Protein AF-A0A2E1CAR3-F1 (afdb_monomer)

Secondary structure (DSSP, 8-state):
-HHHHHHHHHHHHHHHHHHHHHHH-HHHHHHHHHHTT-SS-HHHHHHHHHHHHHHHSS-TT-TTPPPHHHHHHHHHHHHHTTSSSSPPPTTS--SHHHHHHHHHHHHTT---S-TT--PPP----GGG-

Structure (mmCIF, N/CA/C/O backbone):
data_AF-A0A2E1CAR3-F1
#
_entry.id   AF-A0A2E1CAR3-F1
#
loop_
_atom_site.group_PDB
_atom_site.id
_atom_site.type_symbol
_atom_site.label_atom_id
_atom_site.label_alt_id
_atom_site.label_comp_id
_atom_site.label_asym_id
_atom_site.label_entity_id
_atom_site.label_seq_id
_atom_site.pdbx_PDB_ins_code
_atom_site.Cartn_x
_atom_site.Cartn_y
_atom_site.Cartn_z
_atom_site.occupancy
_atom_site.B_iso_or_equiv
_atom_site.auth_seq_id
_atom_site.auth_comp_id
_atom_site.auth_asym_id
_atom_site.auth_atom_id
_atom_site.pdbx_PDB_model_num
ATOM 1 N N . ASP A 1 1 ? 7.217 -17.228 -17.372 1.00 89.00 1 ASP A N 1
ATOM 2 C CA . ASP A 1 1 ? 6.392 -18.440 -17.228 1.00 89.00 1 ASP A CA 1
ATOM 3 C C . ASP A 1 1 ? 4.938 -18.025 -16.993 1.00 89.00 1 ASP A C 1
ATOM 5 O O . ASP A 1 1 ? 4.714 -17.202 -16.109 1.00 89.00 1 ASP A O 1
ATOM 9 N N . PRO A 1 2 ? 3.972 -18.500 -17.797 1.00 90.25 2 PRO A N 1
ATOM 10 C CA . PRO A 1 2 ? 2.569 -18.097 -17.678 1.00 90.25 2 PRO A CA 1
ATOM 11 C C . PRO A 1 2 ? 1.901 -18.444 -16.337 1.00 90.25 2 PRO A C 1
ATOM 13 O O . PRO A 1 2 ? 1.086 -17.661 -15.859 1.00 90.25 2 PRO A O 1
ATOM 16 N N . ALA A 1 3 ? 2.253 -19.569 -15.709 1.00 91.69 3 ALA A N 1
ATOM 17 C CA . ALA A 1 3 ? 1.664 -19.986 -14.438 1.00 91.69 3 ALA A CA 1
ATOM 18 C C . ALA A 1 3 ? 2.129 -19.089 -13.282 1.00 91.69 3 ALA A C 1
ATOM 20 O O . ALA A 1 3 ? 1.319 -18.685 -12.451 1.00 91.69 3 ALA A O 1
ATOM 21 N N . TYR A 1 4 ? 3.409 -18.701 -13.259 1.00 94.12 4 TYR A N 1
ATOM 22 C CA . TYR A 1 4 ? 3.894 -17.736 -12.266 1.00 94.12 4 TYR A CA 1
ATOM 23 C C . TYR A 1 4 ? 3.255 -16.354 -12.444 1.00 94.12 4 TYR A C 1
ATOM 25 O O . TYR A 1 4 ? 2.894 -15.732 -11.452 1.00 94.12 4 TYR A O 1
ATOM 33 N N . ARG A 1 5 ? 3.036 -15.898 -13.688 1.00 95.75 5 ARG A N 1
ATOM 34 C CA . ARG A 1 5 ? 2.338 -14.626 -13.964 1.00 95.75 5 ARG A CA 1
ATOM 35 C C . ARG A 1 5 ? 0.904 -14.622 -13.422 1.00 95.75 5 ARG A C 1
ATOM 37 O O . ARG A 1 5 ? 0.484 -13.630 -12.828 1.00 95.75 5 ARG A O 1
ATOM 44 N N . ASP A 1 6 ? 0.173 -15.722 -13.602 1.00 97.00 6 ASP A N 1
ATOM 45 C CA . ASP A 1 6 ? -1.178 -15.890 -13.048 1.00 97.00 6 ASP A CA 1
ATOM 46 C C . ASP A 1 6 ? -1.171 -15.853 -11.513 1.00 97.00 6 ASP A C 1
ATOM 48 O O . ASP A 1 6 ? -1.929 -15.096 -10.904 1.00 97.00 6 ASP A O 1
ATOM 52 N N . ILE A 1 7 ? -0.274 -16.618 -10.879 1.00 98.25 7 ILE A N 1
ATOM 53 C CA . ILE A 1 7 ? -0.153 -16.648 -9.416 1.00 98.25 7 ILE A CA 1
ATOM 54 C C . ILE A 1 7 ? 0.193 -15.258 -8.872 1.00 98.25 7 ILE A C 1
ATOM 56 O O . ILE A 1 7 ? -0.441 -14.819 -7.916 1.00 98.25 7 ILE A O 1
ATOM 60 N N . THR A 1 8 ? 1.141 -14.543 -9.488 1.00 98.12 8 THR A N 1
ATOM 61 C CA . THR A 1 8 ? 1.499 -13.172 -9.095 1.00 98.12 8 THR A CA 1
ATOM 62 C C . THR A 1 8 ? 0.305 -12.229 -9.215 1.00 98.12 8 THR A C 1
ATOM 64 O O . THR A 1 8 ? 0.027 -11.489 -8.277 1.00 98.12 8 THR A O 1
ATOM 67 N N . THR A 1 9 ? -0.449 -12.296 -10.315 1.00 98.50 9 THR A N 1
ATOM 68 C CA . THR A 1 9 ? -1.652 -11.467 -10.506 1.00 98.50 9 THR A CA 1
ATOM 69 C C . THR A 1 9 ? -2.687 -11.734 -9.411 1.00 98.50 9 THR A C 1
ATOM 71 O O . THR A 1 9 ? -3.195 -10.802 -8.791 1.00 98.50 9 THR A O 1
ATOM 74 N N . ARG A 1 10 ? -2.971 -13.009 -9.111 1.00 98.38 10 ARG A N 1
ATOM 75 C CA . ARG A 1 10 ? -3.923 -13.385 -8.054 1.00 98.38 10 ARG A CA 1
ATOM 76 C C . ARG A 1 10 ? -3.435 -13.013 -6.658 1.00 98.38 10 ARG A C 1
ATOM 78 O O . ARG A 1 10 ? -4.256 -12.657 -5.818 1.00 98.38 10 ARG A O 1
ATOM 85 N N . PHE A 1 11 ? -2.130 -13.081 -6.414 1.00 98.62 11 PHE A N 1
ATOM 86 C CA . PHE A 1 11 ? -1.531 -12.633 -5.161 1.00 98.62 11 PHE A CA 1
ATOM 87 C C . PHE A 1 11 ? -1.723 -11.125 -4.970 1.00 98.62 11 PHE A C 1
ATOM 89 O O . PHE A 1 11 ? -2.279 -10.718 -3.955 1.00 98.62 11 PHE A O 1
ATOM 96 N N . VAL A 1 12 ? -1.362 -10.314 -5.972 1.00 98.56 12 VAL A N 1
ATOM 97 C CA . VAL A 1 12 ? -1.553 -8.854 -5.934 1.00 98.56 12 VAL A CA 1
ATOM 98 C C . VAL A 1 12 ? -3.034 -8.507 -5.760 1.00 98.56 12 VAL A C 1
ATOM 100 O O . VAL A 1 12 ? -3.373 -7.698 -4.900 1.00 98.56 12 VAL A O 1
ATOM 103 N N . ALA A 1 13 ? -3.932 -9.176 -6.491 1.00 98.69 13 ALA A N 1
ATOM 104 C CA . ALA A 1 13 ? -5.372 -8.985 -6.332 1.00 98.69 13 ALA A CA 1
ATOM 105 C C . ALA A 1 13 ? -5.852 -9.309 -4.910 1.00 98.69 13 ALA A C 1
ATOM 107 O O . ALA A 1 13 ? -6.591 -8.522 -4.331 1.00 98.69 13 ALA A O 1
ATOM 108 N N . GLY A 1 14 ? -5.410 -10.427 -4.326 1.00 98.62 14 GLY A N 1
ATOM 109 C CA . GLY A 1 14 ? -5.761 -10.801 -2.954 1.00 98.62 14 GLY A CA 1
ATOM 110 C C . GLY A 1 14 ? -5.249 -9.803 -1.912 1.00 98.62 14 GLY A C 1
ATOM 111 O O . GLY A 1 14 ? -5.971 -9.465 -0.977 1.00 98.62 14 GLY A O 1
ATOM 112 N N . SER A 1 15 ? -4.035 -9.273 -2.091 1.00 98.38 15 SER A N 1
ATOM 113 C CA . SER A 1 15 ? -3.496 -8.223 -1.219 1.00 98.38 15 SER A CA 1
ATOM 114 C C . SER A 1 15 ? -4.318 -6.933 -1.297 1.00 98.38 15 SER A C 1
ATOM 116 O O . SER A 1 15 ? -4.646 -6.352 -0.265 1.00 98.38 15 SER A O 1
ATOM 118 N N . LEU A 1 16 ? -4.687 -6.495 -2.504 1.00 98.56 16 LEU A N 1
ATOM 119 C CA . LEU A 1 16 ? -5.491 -5.286 -2.712 1.00 98.56 16 LEU A CA 1
ATOM 120 C C . LEU A 1 16 ? -6.943 -5.455 -2.243 1.00 98.56 16 LEU A C 1
ATOM 122 O O . LEU A 1 16 ? -7.522 -4.516 -1.701 1.00 98.56 16 LEU A O 1
ATOM 126 N N . GLU A 1 17 ? -7.515 -6.650 -2.396 1.00 98.38 17 GLU A N 1
ATOM 127 C CA . GLU A 1 17 ? -8.814 -7.028 -1.826 1.00 98.38 17 GLU A CA 1
ATOM 128 C C . GLU A 1 17 ? -8.797 -6.910 -0.296 1.00 98.38 17 GLU A C 1
ATOM 130 O O . GLU A 1 17 ? -9.707 -6.314 0.279 1.00 98.38 17 GLU A O 1
ATOM 135 N N . GLY A 1 18 ? -7.725 -7.375 0.357 1.00 97.94 18 GLY A N 1
ATOM 136 C CA . GLY A 1 18 ? -7.516 -7.193 1.795 1.00 97.94 18 GLY A CA 1
ATOM 137 C C . GLY A 1 18 ? -7.441 -5.721 2.211 1.00 97.94 18 GLY A C 1
ATOM 138 O O . GLY A 1 18 ? -8.113 -5.316 3.156 1.00 97.94 18 GLY A O 1
ATOM 139 N N . TRP A 1 19 ? -6.700 -4.886 1.476 1.00 98.00 19 TRP A N 1
ATOM 140 C CA . TRP A 1 19 ? -6.635 -3.445 1.760 1.00 98.00 19 TRP A CA 1
ATOM 141 C C . TRP A 1 19 ? -7.973 -2.734 1.559 1.00 98.00 19 TRP A C 1
ATOM 143 O O . TRP A 1 19 ? -8.347 -1.896 2.379 1.00 98.00 19 TRP A O 1
ATOM 153 N N . ALA A 1 20 ? -8.722 -3.077 0.509 1.00 97.88 20 ALA A N 1
ATOM 154 C CA . ALA A 1 20 ? -10.074 -2.561 0.315 1.00 97.88 20 ALA A CA 1
ATOM 155 C C . ALA A 1 20 ? -11.005 -2.993 1.461 1.00 97.88 20 ALA A C 1
ATOM 157 O O . ALA A 1 20 ? -11.792 -2.184 1.947 1.00 97.88 20 ALA A O 1
ATOM 158 N N 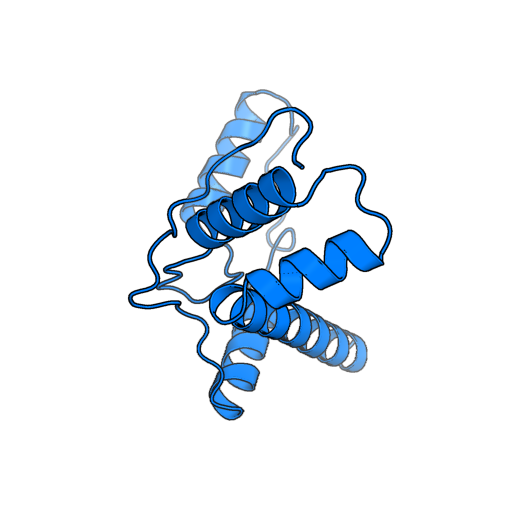. HIS A 1 21 ? -10.875 -4.230 1.952 1.00 97.50 21 HIS A N 1
ATOM 159 C CA . HIS A 1 21 ? -11.614 -4.687 3.125 1.00 97.50 21 HIS A CA 1
ATOM 160 C C . HIS A 1 21 ? -11.243 -3.893 4.385 1.00 97.50 21 HIS A C 1
ATOM 162 O O . HIS A 1 21 ? -12.146 -3.421 5.069 1.0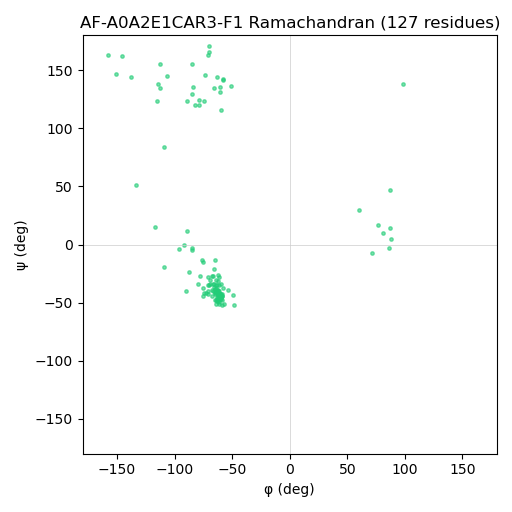0 97.50 21 HIS A O 1
ATOM 168 N N . CYS A 1 22 ? -9.953 -3.675 4.664 1.00 97.56 22 CYS A N 1
ATOM 169 C CA . CYS A 1 22 ? -9.504 -2.897 5.826 1.00 97.56 22 CYS A CA 1
ATOM 170 C C . CYS A 1 22 ? -9.863 -1.410 5.750 1.00 97.56 22 CYS A C 1
ATOM 172 O O . CYS A 1 22 ? -10.046 -0.775 6.785 1.00 97.56 22 CYS A O 1
ATOM 174 N N . ARG A 1 23 ? -10.001 -0.846 4.546 1.00 97.38 23 ARG A N 1
ATOM 175 C CA . ARG A 1 23 ? -10.550 0.503 4.356 1.00 97.38 23 ARG A CA 1
ATOM 176 C C . ARG A 1 23 ? -11.962 0.610 4.921 1.00 97.38 23 ARG A C 1
ATOM 178 O O . ARG A 1 23 ? -12.274 1.560 5.638 1.00 97.38 23 ARG A O 1
ATOM 185 N N . ASP A 1 24 ? -12.797 -0.364 4.573 1.00 96.31 24 ASP A N 1
ATOM 186 C CA . ASP A 1 24 ? -14.229 -0.351 4.869 1.00 96.31 24 ASP A CA 1
ATOM 187 C C . ASP A 1 24 ? -14.534 -0.953 6.258 1.00 96.31 24 ASP A C 1
ATOM 189 O O . ASP A 1 24 ? -15.528 -0.591 6.883 1.00 96.31 24 ASP A O 1
ATOM 193 N N . ASN A 1 25 ? -13.643 -1.809 6.775 1.00 96.75 25 ASN A N 1
ATOM 194 C CA . ASN A 1 25 ? -13.783 -2.578 8.019 1.00 96.75 25 ASN A CA 1
ATOM 195 C C . ASN A 1 25 ? -12.503 -2.481 8.876 1.00 96.75 25 ASN A C 1
ATOM 197 O O . ASN A 1 25 ? -11.918 -3.484 9.277 1.00 96.75 25 ASN A O 1
ATOM 201 N N . ALA A 1 26 ? -12.028 -1.258 9.129 1.00 96.50 26 ALA A N 1
ATOM 202 C CA . ALA A 1 26 ? -10.755 -1.022 9.823 1.00 96.50 26 ALA A CA 1
ATOM 203 C C . ALA A 1 26 ? -10.644 -1.739 11.181 1.00 96.50 26 ALA A C 1
ATOM 205 O O . ALA A 1 26 ? -9.587 -2.284 11.491 1.00 96.50 26 ALA A O 1
ATOM 206 N N . ASP A 1 27 ? -11.731 -1.781 11.955 1.00 96.31 27 ASP A N 1
ATOM 207 C CA . ASP A 1 27 ? -11.748 -2.394 13.288 1.00 96.31 27 ASP A CA 1
ATOM 208 C C . ASP A 1 27 ? -11.530 -3.917 13.207 1.00 96.31 27 ASP A C 1
ATOM 210 O O . ASP A 1 27 ? -10.799 -4.475 14.024 1.00 96.31 27 ASP A O 1
ATOM 214 N N . ASP A 1 28 ? -12.069 -4.582 12.177 1.00 97.75 28 ASP A N 1
ATOM 215 C CA . ASP A 1 28 ? -11.847 -6.015 11.936 1.00 97.75 28 ASP A CA 1
ATOM 216 C C . ASP A 1 28 ? -10.369 -6.297 11.646 1.00 97.75 28 ASP A C 1
ATOM 218 O O . ASP A 1 28 ? -9.792 -7.247 12.178 1.00 97.75 28 ASP A O 1
ATOM 222 N N . CYS A 1 29 ? -9.720 -5.438 10.855 1.00 97.56 29 CYS A N 1
ATOM 223 C CA . CYS A 1 29 ? -8.296 -5.578 10.561 1.00 97.56 29 CYS A CA 1
ATOM 224 C C . CYS A 1 29 ? -7.402 -5.261 11.766 1.00 97.56 29 CYS A C 1
ATOM 226 O O . CYS A 1 29 ? -6.379 -5.919 11.950 1.00 97.56 29 CYS A O 1
ATOM 228 N N . VAL A 1 30 ? -7.784 -4.298 12.610 1.00 97.62 30 VAL A N 1
ATOM 229 C CA . VAL A 1 30 ? -7.102 -4.029 13.887 1.00 97.62 30 VAL A CA 1
ATOM 230 C C . VAL A 1 30 ? -7.185 -5.253 14.796 1.00 97.62 30 VAL A C 1
ATOM 232 O O . VAL A 1 30 ? -6.155 -5.726 15.276 1.00 97.62 30 VAL A O 1
ATOM 235 N N . ASN A 1 31 ? -8.382 -5.816 14.971 1.00 97.69 31 ASN A N 1
ATOM 236 C CA . ASN A 1 31 ? -8.589 -7.013 15.784 1.00 97.69 31 ASN A CA 1
ATOM 237 C C . ASN A 1 31 ? -7.794 -8.206 15.246 1.00 97.69 31 ASN A C 1
ATOM 239 O O . ASN A 1 31 ? -7.113 -8.876 16.015 1.00 97.69 31 ASN A O 1
ATOM 243 N N . ALA A 1 32 ? -7.777 -8.415 13.927 1.00 97.44 32 ALA A N 1
ATOM 244 C CA . ALA A 1 32 ? -6.986 -9.479 13.316 1.00 97.44 32 ALA A CA 1
ATOM 245 C C . ALA A 1 32 ? -5.484 -9.366 13.647 1.00 97.44 32 ALA A C 1
ATOM 247 O O . ALA A 1 32 ? -4.823 -10.382 13.861 1.00 97.44 32 ALA A O 1
ATOM 248 N N . VAL A 1 33 ? -4.927 -8.152 13.710 1.00 96.19 33 VAL A N 1
ATOM 249 C CA . VAL A 1 33 ? -3.521 -7.934 14.094 1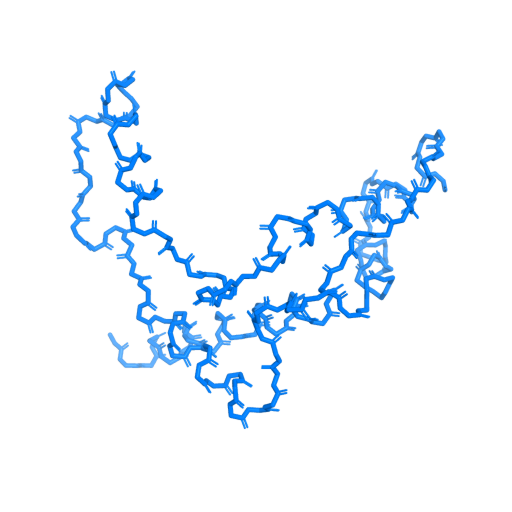.00 96.19 33 VAL A CA 1
ATOM 250 C C . VAL A 1 33 ? -3.307 -8.174 15.591 1.00 96.19 33 VAL A C 1
ATOM 252 O O . VAL A 1 33 ? -2.323 -8.810 15.973 1.00 96.19 33 VAL A O 1
ATOM 255 N N . LEU A 1 34 ? -4.225 -7.707 16.440 1.00 96.50 34 LEU A N 1
ATOM 256 C CA . LEU A 1 34 ? -4.175 -7.931 17.889 1.00 96.50 34 LEU A CA 1
ATOM 257 C C . LEU A 1 34 ? -4.227 -9.429 18.228 1.00 96.50 34 LEU A C 1
ATOM 259 O O . LEU A 1 34 ? -3.369 -9.913 18.968 1.00 96.50 34 LEU A O 1
ATOM 263 N N . ASP A 1 35 ? -5.148 -10.173 17.611 1.00 97.38 35 ASP A N 1
ATOM 264 C CA . ASP A 1 35 ? -5.339 -11.616 17.811 1.00 97.38 35 ASP A CA 1
ATOM 265 C C . ASP A 1 35 ? -4.114 -12.446 17.392 1.00 97.38 35 ASP A C 1
ATOM 267 O O . ASP A 1 35 ? -3.869 -13.525 17.933 1.00 97.38 35 ASP A O 1
ATOM 271 N N . ASN A 1 36 ? -3.306 -11.931 16.459 1.00 96.56 36 ASN A N 1
ATOM 272 C CA . ASN A 1 36 ? -2.054 -12.555 16.023 1.00 96.56 36 ASN A CA 1
ATOM 273 C C . ASN A 1 36 ? -0.826 -12.123 16.849 1.00 96.56 36 ASN A C 1
ATOM 275 O O . ASN A 1 36 ? 0.306 -12.437 16.476 1.00 96.56 36 ASN A O 1
ATOM 279 N N . GLY A 1 37 ? -1.025 -11.447 17.985 1.00 93.50 37 GLY A N 1
ATOM 280 C CA . GLY A 1 37 ? 0.047 -11.122 18.928 1.00 93.50 37 GLY A CA 1
ATOM 281 C C . GLY A 1 37 ? 0.773 -9.818 18.607 1.00 93.50 37 GLY A C 1
ATOM 282 O O . GLY A 1 37 ? 2.003 -9.768 18.611 1.00 93.50 37 GLY A O 1
ATOM 283 N N . SER A 1 38 ? 0.013 -8.758 18.330 1.00 93.31 38 SER A N 1
ATOM 284 C CA . SER A 1 38 ? 0.546 -7.404 18.164 1.00 93.31 38 SER A CA 1
ATOM 285 C C . SER A 1 38 ? 1.452 -6.978 19.327 1.00 93.31 38 SER A C 1
ATOM 287 O O . SER A 1 38 ? 1.097 -7.118 20.495 1.00 93.31 38 SER A O 1
ATOM 289 N N . ALA A 1 39 ? 2.591 -6.358 19.004 1.00 92.69 39 ALA A N 1
ATOM 290 C CA . ALA A 1 39 ? 3.439 -5.684 19.991 1.00 92.69 39 ALA A CA 1
ATOM 291 C C . ALA A 1 39 ? 2.865 -4.331 20.465 1.00 92.69 39 ALA A C 1
ATOM 293 O O . ALA A 1 39 ? 3.340 -3.770 21.449 1.00 92.69 39 ALA A O 1
ATOM 294 N N . LEU A 1 40 ? 1.876 -3.791 19.746 1.00 93.94 40 LEU A N 1
ATOM 295 C CA . LEU A 1 40 ? 1.199 -2.530 20.047 1.00 93.94 40 LEU A CA 1
ATOM 296 C C . LEU A 1 40 ? -0.211 -2.793 20.583 1.00 93.94 40 LEU A C 1
ATOM 298 O O . LEU A 1 40 ? -0.889 -3.706 20.107 1.00 93.94 40 LEU A O 1
ATOM 302 N N . GLY A 1 41 ? -0.666 -1.963 21.521 1.00 95.19 41 GLY A N 1
ATOM 303 C CA . GLY A 1 41 ? -2.045 -1.999 22.001 1.00 95.19 41 GLY A CA 1
ATOM 304 C C . GLY A 1 41 ? -3.071 -1.509 20.968 1.00 95.19 41 GLY A C 1
ATOM 305 O O . GLY A 1 41 ? -2.726 -0.965 19.912 1.00 95.19 41 GLY A O 1
ATOM 306 N N . THR A 1 42 ? -4.347 -1.705 21.296 1.00 96.81 42 THR A N 1
ATOM 307 C CA . THR A 1 42 ? -5.524 -1.379 20.482 1.00 96.81 42 THR A CA 1
ATOM 308 C C . THR A 1 42 ? -5.503 0.033 19.907 1.00 96.81 42 THR A C 1
ATOM 310 O O . THR A 1 42 ? -5.649 0.193 18.694 1.00 96.81 42 THR A O 1
ATOM 313 N N . SER A 1 43 ? -5.300 1.069 20.727 1.00 97.44 43 SER A N 1
ATOM 314 C CA . SER A 1 43 ? -5.392 2.455 20.253 1.00 97.44 43 SER A CA 1
ATOM 315 C C . SER A 1 43 ? -4.284 2.788 19.245 1.00 97.44 43 SER A C 1
ATOM 317 O O . SER A 1 43 ? -4.501 3.546 18.300 1.00 97.44 43 SER A O 1
ATOM 319 N N . HIS A 1 44 ? -3.092 2.206 19.423 1.00 97.75 44 HIS A N 1
ATOM 320 C CA . HIS A 1 44 ? -1.965 2.367 18.506 1.00 97.75 44 HIS A CA 1
ATOM 321 C C . HIS A 1 44 ? -2.208 1.637 17.183 1.00 97.75 44 HIS A C 1
ATOM 323 O O . HI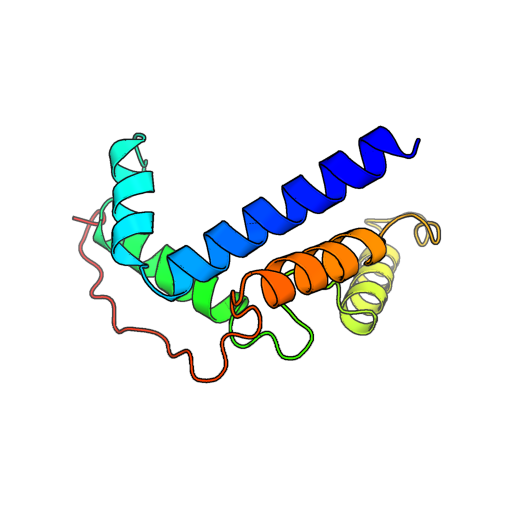S A 1 44 ? -1.944 2.208 16.127 1.00 97.75 44 HIS A O 1
ATOM 329 N N . GLN A 1 45 ? -2.749 0.415 17.225 1.00 97.69 45 GLN A N 1
ATOM 330 C CA . GLN A 1 45 ? -3.112 -0.326 16.014 1.00 97.69 45 GLN A CA 1
ATOM 331 C C . GLN A 1 45 ? -4.233 0.372 15.235 1.00 97.69 45 GLN A C 1
ATOM 333 O O . GLN A 1 45 ? -4.142 0.515 14.017 1.00 97.69 45 GLN A O 1
ATOM 338 N N . ALA A 1 46 ? -5.251 0.886 15.930 1.00 97.69 46 ALA A N 1
ATOM 339 C CA . ALA A 1 46 ? -6.321 1.668 15.316 1.00 97.69 46 ALA A CA 1
ATOM 340 C C . ALA A 1 46 ? -5.790 2.939 14.644 1.00 97.69 46 ALA A C 1
ATOM 342 O O . ALA A 1 46 ? -6.178 3.259 13.518 1.00 97.69 46 ALA A O 1
ATOM 343 N N . TRP A 1 47 ? -4.859 3.636 15.299 1.00 97.75 47 TRP A N 1
ATOM 344 C CA . TRP A 1 47 ? -4.208 4.803 14.716 1.00 97.75 47 TRP A CA 1
ATOM 345 C C . TRP A 1 47 ? -3.380 4.426 13.485 1.00 97.75 47 TRP A C 1
ATOM 347 O O . TRP A 1 47 ? -3.566 5.026 12.431 1.00 97.75 47 TRP A O 1
ATOM 357 N N . GLN A 1 48 ? -2.544 3.384 13.561 1.00 97.12 48 GLN A N 1
ATOM 358 C CA . GLN A 1 48 ? -1.761 2.921 12.411 1.00 97.12 48 GLN A CA 1
ATOM 359 C C . GLN A 1 48 ? -2.648 2.518 11.230 1.00 97.12 48 GLN A C 1
ATOM 361 O O . GLN A 1 48 ? -2.364 2.907 10.101 1.00 97.12 48 GLN A O 1
ATOM 366 N N . MET A 1 49 ? -3.737 1.785 11.473 1.00 97.75 49 MET A N 1
ATOM 367 C CA . MET A 1 49 ? -4.681 1.405 10.423 1.00 97.75 49 MET A CA 1
ATOM 368 C C . MET A 1 49 ? -5.321 2.636 9.768 1.00 97.75 49 MET A C 1
ATOM 370 O O . MET A 1 49 ? -5.475 2.675 8.546 1.00 97.75 49 MET A O 1
ATOM 374 N N . ASN A 1 50 ? -5.662 3.661 10.553 1.00 97.75 50 ASN A N 1
ATOM 375 C CA . ASN A 1 50 ? -6.193 4.918 10.031 1.00 97.75 50 ASN A CA 1
ATOM 376 C C . ASN A 1 50 ? -5.164 5.668 9.169 1.00 97.75 50 ASN A C 1
ATOM 378 O O . ASN A 1 50 ? -5.481 6.067 8.049 1.00 97.75 50 ASN A O 1
ATOM 382 N N . GLU A 1 51 ? -3.929 5.813 9.653 1.00 97.38 51 GLU A N 1
ATOM 383 C CA . GLU A 1 51 ? -2.874 6.532 8.931 1.00 97.38 51 GLU A CA 1
ATOM 384 C C . GLU A 1 51 ? -2.433 5.800 7.663 1.00 97.38 51 GLU A C 1
ATOM 386 O O . GLU A 1 51 ? -2.233 6.431 6.628 1.00 97.38 51 GLU A O 1
ATOM 391 N N . ILE A 1 52 ? -2.340 4.468 7.691 1.00 96.88 52 ILE A N 1
ATOM 392 C CA . ILE A 1 52 ? -2.016 3.688 6.491 1.00 96.88 52 ILE A CA 1
ATOM 393 C C . ILE A 1 52 ? -3.128 3.823 5.450 1.00 96.88 52 ILE A C 1
ATOM 395 O O . ILE A 1 52 ? -2.836 4.042 4.275 1.00 96.88 52 ILE A O 1
ATOM 399 N N . ASN A 1 53 ? -4.400 3.762 5.856 1.00 97.50 53 ASN A N 1
ATOM 400 C CA . ASN A 1 53 ? -5.499 4.013 4.926 1.00 97.50 53 ASN A CA 1
ATOM 401 C C . ASN A 1 53 ? -5.431 5.426 4.321 1.00 97.50 53 ASN A C 1
ATOM 403 O O . ASN A 1 53 ? -5.742 5.575 3.146 1.00 97.50 53 ASN A O 1
ATOM 407 N N . ASN A 1 54 ? -4.957 6.433 5.059 1.00 96.38 54 ASN A N 1
ATOM 408 C CA . ASN A 1 54 ? -4.762 7.789 4.535 1.00 96.38 54 ASN A CA 1
ATOM 409 C C . ASN A 1 54 ? -3.643 7.884 3.482 1.00 96.38 54 ASN A C 1
ATOM 411 O O . ASN A 1 54 ? -3.683 8.749 2.614 1.00 96.38 54 ASN A O 1
ATOM 415 N N . LEU A 1 55 ? -2.648 6.993 3.538 1.00 95.50 55 LEU A N 1
ATOM 416 C CA . LEU A 1 55 ? -1.597 6.906 2.518 1.00 95.50 55 LEU A CA 1
ATOM 417 C C . LEU A 1 55 ? -2.068 6.184 1.250 1.00 95.50 55 LEU A C 1
ATOM 419 O O . LEU A 1 55 ? -1.532 6.434 0.173 1.00 95.50 55 LEU A O 1
ATOM 423 N N . ILE A 1 56 ? -3.041 5.278 1.374 1.00 96.69 56 ILE A N 1
ATOM 424 C CA . ILE A 1 56 ? -3.572 4.504 0.246 1.00 96.69 56 ILE A CA 1
ATOM 425 C C . ILE A 1 56 ? -4.752 5.236 -0.410 1.00 96.69 56 ILE A C 1
ATOM 427 O O . ILE A 1 56 ? -4.875 5.222 -1.632 1.00 96.69 56 ILE A O 1
ATOM 431 N N . TRP A 1 57 ? -5.645 5.863 0.358 1.00 97.25 57 TRP A N 1
ATOM 432 C CA . TRP A 1 57 ? -6.927 6.361 -0.144 1.00 97.25 57 TRP A CA 1
ATOM 433 C C . TRP A 1 57 ? -7.045 7.891 -0.091 1.00 97.25 57 TRP A C 1
ATOM 435 O O . TRP A 1 57 ? -6.738 8.490 0.937 1.00 97.25 57 TRP A O 1
ATOM 445 N N . PRO A 1 58 ? -7.603 8.531 -1.139 1.00 96.81 58 PRO A N 1
ATOM 446 C CA . PRO A 1 58 ? -8.018 7.935 -2.409 1.00 96.81 58 PRO A CA 1
ATOM 447 C C . PRO A 1 58 ? -6.820 7.567 -3.304 1.00 96.81 58 PRO A C 1
ATOM 449 O O . PRO A 1 58 ? -5.830 8.285 -3.365 1.00 96.81 58 PRO A O 1
ATOM 452 N N . SER A 1 59 ? -6.968 6.480 -4.061 1.00 96.25 59 SER A N 1
ATOM 453 C CA . SER A 1 59 ? -6.032 6.026 -5.098 1.00 96.25 59 SER A CA 1
ATOM 454 C C . SER A 1 59 ? -6.668 6.244 -6.478 1.00 96.25 59 SER A C 1
ATOM 456 O O . SER A 1 59 ? -7.292 5.319 -6.997 1.00 96.25 59 SER A O 1
ATOM 458 N N . PRO A 1 60 ? -6.593 7.446 -7.081 1.00 93.75 60 PRO A N 1
ATOM 459 C CA . PRO A 1 60 ? -7.281 7.749 -8.344 1.00 93.75 60 PRO A CA 1
ATOM 460 C C . PRO A 1 60 ? -6.809 6.887 -9.523 1.00 93.75 60 PRO A C 1
ATOM 462 O O . PRO A 1 60 ? -7.624 6.540 -10.374 1.00 93.75 60 PRO A O 1
ATOM 465 N N . ASP A 1 61 ? -5.540 6.480 -9.526 1.00 92.62 61 ASP A N 1
ATOM 466 C CA . ASP A 1 61 ? -4.970 5.596 -10.550 1.00 92.62 61 ASP A CA 1
ATOM 467 C C . ASP A 1 61 ? -5.205 4.102 -10.242 1.00 92.62 61 ASP A C 1
ATOM 469 O O . ASP A 1 61 ? -4.882 3.239 -11.052 1.00 92.62 61 ASP A O 1
ATOM 473 N N . GLY A 1 62 ? -5.814 3.790 -9.091 1.00 95.19 62 GLY A N 1
ATOM 474 C CA . GLY A 1 62 ? -6.003 2.438 -8.567 1.00 95.19 62 GLY A CA 1
ATOM 475 C C . GLY A 1 62 ? -4.953 2.059 -7.519 1.00 95.19 62 GLY A C 1
ATOM 476 O O . GLY A 1 62 ? -3.767 2.364 -7.648 1.00 95.19 62 GLY A O 1
ATOM 477 N N . ALA A 1 63 ? -5.394 1.403 -6.444 1.00 96.69 63 ALA A N 1
ATOM 478 C CA . ALA A 1 63 ? -4.509 1.015 -5.348 1.00 96.69 63 ALA A CA 1
ATOM 479 C C . ALA A 1 63 ? -3.391 0.064 -5.807 1.00 96.69 63 ALA A C 1
ATOM 481 O O . ALA A 1 63 ? -3.638 -0.909 -6.519 1.00 96.69 63 ALA A O 1
ATOM 482 N N . GLY A 1 64 ? -2.166 0.330 -5.347 1.00 95.94 64 GLY A N 1
ATOM 483 C CA . GLY A 1 64 ? -0.980 -0.484 -5.633 1.00 95.94 64 GLY A CA 1
ATOM 484 C C . GLY A 1 64 ? -0.246 -0.142 -6.932 1.00 95.94 64 GLY A C 1
ATOM 485 O O . GLY A 1 64 ? 0.795 -0.742 -7.192 1.00 95.94 64 GLY A O 1
ATOM 486 N N . MET A 1 65 ? -0.749 0.801 -7.734 1.00 97.50 65 MET A N 1
ATOM 487 C CA . MET A 1 65 ? -0.043 1.287 -8.921 1.00 97.50 65 MET A CA 1
ATOM 488 C C . MET A 1 65 ? 1.242 2.018 -8.532 1.00 97.50 65 MET A C 1
ATOM 490 O O . MET A 1 65 ? 1.240 2.882 -7.654 1.00 97.50 65 MET A O 1
ATOM 494 N N . ILE A 1 66 ? 2.338 1.724 -9.231 1.00 96.94 66 ILE A N 1
ATOM 495 C CA . ILE A 1 66 ? 3.548 2.540 -9.146 1.00 96.94 66 ILE A CA 1
ATOM 496 C C . ILE A 1 66 ? 3.347 3.779 -10.019 1.00 96.94 66 ILE A C 1
ATOM 498 O O . ILE A 1 66 ? 3.145 3.667 -11.231 1.00 96.94 66 ILE A O 1
ATOM 502 N N . ASN A 1 67 ? 3.426 4.959 -9.402 1.00 96.00 67 ASN A N 1
ATOM 503 C CA . ASN A 1 67 ? 3.419 6.235 -10.109 1.00 96.00 67 ASN A CA 1
ATOM 504 C C . ASN A 1 67 ? 4.778 6.460 -10.799 1.00 96.00 67 ASN A C 1
ATOM 506 O O . ASN A 1 67 ? 5.824 6.451 -10.146 1.00 96.00 67 ASN A O 1
ATOM 510 N N . SER A 1 68 ? 4.763 6.667 -12.118 1.00 94.81 68 SER A N 1
ATOM 511 C CA . SER A 1 68 ? 5.982 6.772 -12.931 1.00 94.81 68 SER A CA 1
ATOM 512 C C . S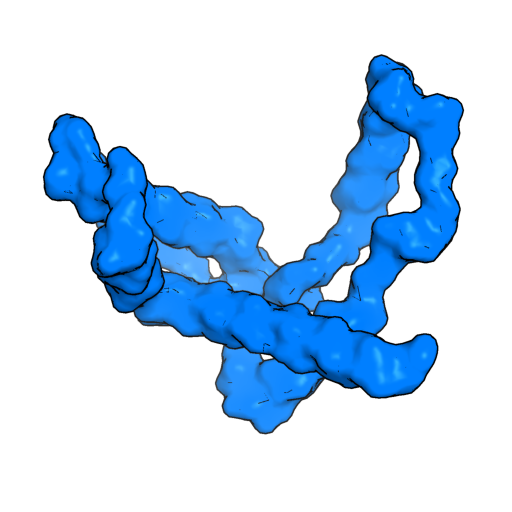ER A 1 68 ? 6.857 7.969 -12.565 1.00 94.81 68 SER A C 1
ATOM 514 O O . SER A 1 68 ? 8.082 7.861 -12.608 1.00 94.81 68 SER A O 1
ATOM 516 N N . ASP A 1 69 ? 6.247 9.090 -12.178 1.00 96.50 69 ASP A N 1
ATOM 517 C CA . ASP A 1 69 ? 6.971 10.316 -11.839 1.00 96.50 69 ASP A CA 1
ATOM 518 C C . ASP A 1 69 ? 7.653 10.174 -10.473 1.00 96.50 69 ASP A C 1
ATOM 520 O O . ASP A 1 69 ? 8.829 10.505 -10.326 1.00 96.50 69 ASP A O 1
ATOM 524 N N . ALA A 1 70 ? 6.959 9.586 -9.493 1.00 96.69 70 ALA A N 1
ATOM 525 C CA . ALA A 1 70 ? 7.526 9.260 -8.185 1.00 96.69 70 ALA A CA 1
ATOM 526 C C . ALA A 1 70 ? 8.649 8.213 -8.286 1.00 96.69 70 ALA A C 1
ATOM 528 O O . ALA A 1 70 ? 9.662 8.314 -7.589 1.00 96.69 70 ALA A O 1
ATOM 529 N N . TRP A 1 71 ? 8.509 7.226 -9.178 1.00 97.44 71 TRP A N 1
ATOM 530 C CA . TRP A 1 71 ? 9.583 6.281 -9.482 1.00 97.44 71 TRP A CA 1
ATOM 531 C C . TRP A 1 71 ? 10.799 6.989 -10.088 1.00 97.44 71 TRP A C 1
ATOM 533 O O . TRP A 1 71 ? 11.918 6.803 -9.613 1.00 97.44 71 TRP A O 1
ATOM 543 N N . ALA A 1 72 ? 10.590 7.838 -11.099 1.00 97.00 72 ALA A N 1
ATOM 544 C CA . ALA A 1 72 ? 11.667 8.594 -11.735 1.00 97.00 72 ALA A CA 1
ATOM 545 C C . ALA A 1 72 ? 12.398 9.496 -10.730 1.00 97.00 72 ALA A C 1
ATOM 547 O O . ALA A 1 72 ? 13.628 9.495 -10.687 1.00 97.00 72 ALA A O 1
ATOM 548 N N . GLN A 1 73 ? 11.652 10.193 -9.868 1.00 98.31 73 GLN A N 1
ATOM 549 C CA . GLN A 1 73 ? 12.214 10.985 -8.776 1.00 98.31 73 GLN A CA 1
ATOM 550 C C . GLN A 1 73 ? 13.030 10.116 -7.808 1.00 98.31 73 GLN A C 1
ATOM 552 O O . GLN A 1 73 ? 14.112 10.515 -7.389 1.00 98.31 73 GLN A O 1
ATOM 557 N N . THR A 1 74 ? 12.534 8.927 -7.460 1.00 97.75 74 THR A N 1
ATOM 558 C CA . THR A 1 74 ? 13.230 7.995 -6.560 1.00 97.75 74 THR A CA 1
ATOM 559 C C . THR A 1 74 ? 14.564 7.544 -7.152 1.00 97.75 74 THR A C 1
ATOM 561 O O . THR A 1 74 ? 15.578 7.559 -6.456 1.00 97.75 74 THR A O 1
ATOM 564 N N . VAL A 1 75 ? 14.586 7.184 -8.439 1.00 97.75 75 VAL A N 1
ATOM 565 C CA . VAL A 1 75 ? 15.814 6.802 -9.152 1.00 97.75 75 VAL A CA 1
ATOM 566 C C . VAL A 1 75 ? 16.810 7.960 -9.200 1.00 97.75 75 VAL A C 1
ATOM 568 O O . VAL A 1 75 ? 17.997 7.743 -8.952 1.00 97.75 75 VAL A O 1
ATOM 571 N N . ASP A 1 76 ? 16.344 9.176 -9.489 1.00 97.88 76 ASP A N 1
ATOM 572 C CA . ASP A 1 76 ? 17.190 10.372 -9.527 1.00 97.88 76 ASP A CA 1
ATOM 573 C C . ASP A 1 76 ? 17.821 10.657 -8.158 1.00 97.88 76 ASP A C 1
ATOM 575 O O . ASP A 1 76 ? 19.046 10.732 -8.037 1.00 97.88 76 ASP A O 1
ATOM 579 N N . VAL A 1 77 ? 17.004 10.697 -7.100 1.00 98.38 77 VAL A N 1
ATOM 580 C CA . VAL A 1 77 ? 17.478 10.926 -5.729 1.00 98.38 77 VAL A CA 1
ATOM 581 C C . VAL A 1 77 ? 18.483 9.853 -5.321 1.00 98.38 77 VAL A C 1
ATOM 583 O O . VAL A 1 77 ? 19.594 10.211 -4.943 1.00 98.38 77 VAL A O 1
ATOM 586 N N . ALA A 1 78 ? 18.142 8.568 -5.465 1.00 98.12 78 ALA A N 1
ATOM 587 C CA . ALA A 1 78 ? 19.002 7.459 -5.047 1.00 98.12 78 ALA A CA 1
ATOM 588 C C . ALA A 1 78 ? 20.320 7.390 -5.838 1.00 98.12 78 ALA A C 1
ATOM 590 O O . ALA A 1 78 ? 21.346 6.961 -5.313 1.00 98.12 78 ALA A O 1
ATOM 591 N N . THR A 1 79 ? 20.322 7.829 -7.099 1.00 97.69 79 THR A N 1
ATOM 592 C CA . THR A 1 79 ? 21.558 7.925 -7.889 1.00 97.69 79 THR A CA 1
ATOM 593 C C . THR A 1 79 ? 22.392 9.129 -7.448 1.00 97.69 79 THR A C 1
ATOM 595 O O . THR A 1 79 ? 23.602 9.017 -7.265 1.00 97.69 79 THR A O 1
ATOM 598 N N . SER A 1 80 ? 21.759 10.286 -7.234 1.00 97.69 80 SER A N 1
ATOM 599 C CA . SER A 1 80 ? 22.453 11.522 -6.846 1.00 97.69 80 SER A CA 1
ATOM 600 C C . SER A 1 80 ? 23.036 11.479 -5.426 1.00 97.69 80 SER A C 1
ATOM 602 O O . SER A 1 80 ? 24.081 12.082 -5.178 1.00 97.69 80 SER A O 1
ATOM 604 N N . SER A 1 81 ? 22.402 10.743 -4.506 1.00 97.88 81 SER A N 1
ATOM 605 C CA . SER A 1 81 ? 22.890 10.502 -3.142 1.00 97.88 81 SER A CA 1
ATOM 606 C C . SER A 1 81 ? 24.019 9.471 -3.079 1.00 97.88 81 SER A C 1
ATOM 608 O O . SER A 1 81 ? 24.697 9.373 -2.056 1.00 97.88 81 SER A O 1
ATOM 610 N N . GLY A 1 82 ? 24.243 8.718 -4.161 1.00 97.12 82 GLY A N 1
ATOM 611 C CA . GLY A 1 82 ? 25.218 7.632 -4.218 1.00 97.12 82 GLY A CA 1
ATOM 612 C C . GLY A 1 82 ? 24.731 6.304 -3.626 1.00 97.12 82 GLY A C 1
ATOM 613 O O . GLY A 1 82 ? 25.545 5.392 -3.484 1.00 97.12 82 GLY A O 1
ATOM 614 N N . ASP A 1 83 ? 23.437 6.169 -3.309 1.00 97.69 83 ASP A N 1
ATOM 615 C CA . ASP A 1 83 ? 22.837 4.895 -2.878 1.00 97.69 83 ASP A CA 1
ATOM 616 C C . ASP A 1 83 ? 22.785 3.879 -4.035 1.00 97.69 83 ASP A C 1
ATOM 618 O O . ASP A 1 83 ? 22.967 2.676 -3.837 1.00 97.69 83 ASP A O 1
ATOM 622 N N . LEU A 1 84 ? 22.589 4.369 -5.265 1.00 97.38 84 LEU A N 1
ATOM 623 C CA . LEU A 1 84 ? 22.699 3.609 -6.506 1.00 97.38 84 LEU A CA 1
ATOM 624 C C . LEU A 1 84 ? 23.892 4.091 -7.334 1.00 97.38 84 LEU A C 1
ATOM 626 O O . LEU A 1 84 ? 24.074 5.281 -7.569 1.00 97.38 84 LEU A O 1
ATOM 630 N N . GLN A 1 85 ? 24.679 3.142 -7.850 1.00 96.75 85 GLN A N 1
ATOM 631 C CA . GLN A 1 85 ? 25.795 3.452 -8.755 1.00 96.75 85 GLN A CA 1
ATOM 632 C C . GLN A 1 85 ? 25.321 3.920 -10.140 1.00 96.75 85 GLN A C 1
ATOM 634 O O . GLN A 1 85 ? 26.041 4.637 -10.831 1.00 96.75 85 GLN A O 1
ATOM 639 N N . ALA A 1 86 ? 24.135 3.478 -10.561 1.00 96.62 86 ALA A N 1
ATOM 640 C CA . ALA A 1 86 ? 23.492 3.843 -11.815 1.00 96.62 86 ALA A CA 1
ATOM 641 C C . ALA A 1 86 ? 21.980 3.598 -11.715 1.00 96.62 86 ALA A C 1
ATOM 643 O O . ALA A 1 86 ? 21.523 2.843 -10.852 1.00 96.62 86 ALA A O 1
ATOM 644 N N . ALA A 1 87 ? 21.220 4.191 -12.638 1.00 95.88 87 ALA A N 1
ATOM 645 C CA . ALA A 1 87 ? 19.794 3.923 -12.769 1.00 95.88 87 ALA A CA 1
ATOM 646 C C . ALA A 1 87 ? 19.528 2.420 -13.013 1.00 95.88 87 ALA A C 1
ATOM 648 O O . ALA A 1 87 ? 20.299 1.771 -13.731 1.00 95.88 87 ALA A O 1
ATOM 649 N N . PRO A 1 88 ? 18.446 1.863 -12.441 1.00 96.19 88 PRO A N 1
ATOM 650 C CA . PRO A 1 88 ? 18.090 0.468 -12.645 1.00 96.19 88 PRO A CA 1
ATOM 651 C C . PRO A 1 88 ? 17.583 0.225 -14.075 1.00 96.19 88 PRO A C 1
ATOM 653 O O . PRO A 1 88 ? 17.214 1.157 -14.794 1.00 96.19 88 PRO A O 1
ATOM 656 N N . ASP A 1 89 ? 17.553 -1.040 -14.496 1.00 96.19 89 ASP A N 1
ATOM 657 C CA . ASP A 1 89 ? 17.003 -1.400 -15.802 1.00 96.19 89 ASP A CA 1
ATOM 658 C C . ASP A 1 89 ? 15.470 -1.243 -15.864 1.00 96.19 89 ASP A C 1
ATOM 660 O O . ASP A 1 89 ? 14.779 -1.104 -14.853 1.00 96.19 89 ASP A O 1
ATOM 664 N N . SER A 1 90 ? 14.928 -1.264 -17.085 1.00 92.31 90 SER A N 1
ATOM 665 C CA . SER A 1 90 ? 13.486 -1.082 -17.329 1.00 92.31 90 SER A CA 1
ATOM 666 C C . SER A 1 90 ? 12.593 -2.191 -16.757 1.00 92.31 90 SER A C 1
ATOM 668 O O . SER A 1 90 ? 11.383 -2.005 -16.693 1.00 92.31 90 SER A O 1
ATOM 670 N N . GLY A 1 91 ? 13.162 -3.324 -16.339 1.00 94.19 91 GLY A N 1
ATOM 671 C CA . GLY A 1 91 ? 12.460 -4.418 -15.672 1.00 94.19 91 GLY A CA 1
ATOM 672 C C . GLY A 1 91 ? 12.452 -4.313 -14.145 1.00 94.19 91 GLY A C 1
ATOM 673 O O . GLY A 1 91 ? 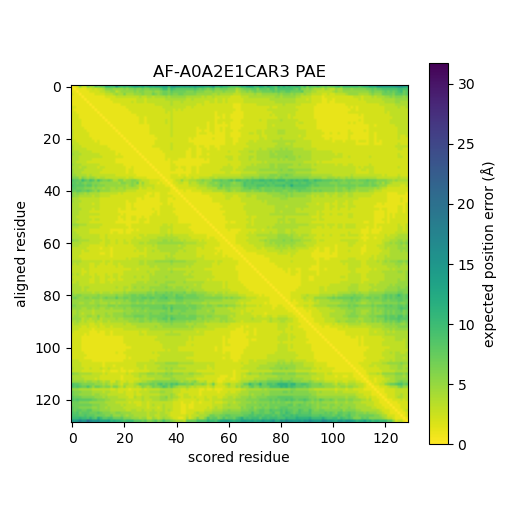11.876 -5.184 -13.493 1.00 94.19 91 GLY A O 1
ATOM 674 N N . ALA A 1 92 ? 13.062 -3.275 -13.561 1.00 96.12 92 ALA A N 1
ATOM 675 C CA . ALA A 1 92 ? 13.132 -3.095 -12.110 1.00 96.12 92 ALA A CA 1
ATOM 676 C C . ALA A 1 92 ? 11.771 -2.836 -11.446 1.00 96.12 92 ALA A C 1
ATOM 678 O O . ALA A 1 92 ? 11.616 -3.091 -10.252 1.00 96.12 92 ALA A O 1
ATOM 679 N N . TYR A 1 93 ? 10.778 -2.383 -12.214 1.00 96.06 93 TYR A N 1
ATOM 680 C CA . TYR A 1 93 ? 9.375 -2.423 -11.818 1.00 96.06 93 TYR A CA 1
ATOM 681 C C . TYR A 1 93 ? 8.471 -2.673 -13.030 1.00 96.06 93 TYR A C 1
ATOM 683 O O . TYR A 1 93 ? 8.868 -2.493 -14.179 1.00 96.06 93 TYR A O 1
ATOM 691 N N . THR A 1 94 ? 7.236 -3.088 -12.768 1.00 97.31 94 THR A N 1
ATOM 692 C CA . THR A 1 94 ? 6.174 -3.202 -13.772 1.00 97.31 94 THR A CA 1
ATOM 693 C C . THR A 1 94 ? 4.825 -2.980 -13.099 1.00 97.31 94 THR A C 1
ATOM 695 O O . THR A 1 94 ? 4.644 -3.371 -11.945 1.00 97.31 94 THR A O 1
ATOM 698 N N . ASN A 1 95 ? 3.882 -2.388 -13.832 1.00 98.06 95 ASN A N 1
ATOM 699 C CA . ASN A 1 95 ? 2.485 -2.302 -13.414 1.00 98.06 95 ASN A CA 1
ATOM 700 C C . ASN A 1 95 ? 1.605 -3.413 -14.022 1.00 98.06 95 ASN A C 1
ATOM 702 O O . ASN A 1 95 ? 0.456 -3.545 -13.613 1.00 98.06 95 ASN A O 1
ATOM 706 N N . ASP A 1 96 ? 2.134 -4.280 -14.900 1.00 97.75 96 ASP A N 1
ATOM 707 C CA . ASP A 1 96 ? 1.364 -5.312 -15.620 1.00 97.75 96 ASP A CA 1
ATOM 708 C C . ASP A 1 96 ? 0.470 -6.154 -14.688 1.00 97.75 96 ASP A C 1
ATOM 710 O O . ASP A 1 96 ? -0.676 -6.474 -15.005 1.00 97.75 96 ASP A O 1
ATOM 714 N N . TYR A 1 97 ? 1.006 -6.554 -13.529 1.00 98.25 97 TYR A N 1
ATOM 715 C CA . TYR A 1 97 ? 0.297 -7.436 -12.598 1.00 98.25 97 TYR A CA 1
ATOM 716 C C . TYR A 1 97 ? -0.737 -6.703 -11.751 1.00 98.25 97 TYR A C 1
ATOM 718 O O . TYR A 1 97 ? -1.764 -7.295 -11.422 1.00 98.25 97 TYR A O 1
ATOM 726 N N . VAL A 1 98 ? -0.477 -5.445 -11.383 1.00 98.44 98 VAL A N 1
ATOM 727 C CA . VAL A 1 98 ? -1.450 -4.649 -10.629 1.00 98.44 98 VAL A CA 1
ATOM 728 C C . VAL A 1 98 ? -2.581 -4.186 -11.539 1.00 98.44 98 VAL A C 1
ATOM 730 O O . VAL A 1 98 ? -3.730 -4.294 -11.136 1.00 98.44 98 VAL A O 1
ATOM 733 N N . GLU A 1 99 ? -2.307 -3.824 -12.792 1.00 98.38 99 GLU A N 1
ATOM 734 C CA . GLU A 1 99 ? -3.345 -3.538 -13.790 1.00 98.38 99 GLU A CA 1
ATOM 735 C C . GLU A 1 99 ? -4.290 -4.739 -13.963 1.00 98.38 99 GLU A C 1
ATOM 737 O O . GLU A 1 99 ? -5.503 -4.618 -13.775 1.00 98.38 99 GLU A O 1
ATOM 742 N N . ALA A 1 100 ? -3.736 -5.934 -14.197 1.00 98.31 100 ALA A N 1
ATOM 743 C CA . ALA A 1 100 ? -4.530 -7.158 -14.316 1.00 98.31 100 ALA A CA 1
ATOM 744 C C . ALA A 1 100 ? -5.279 -7.521 -13.016 1.00 98.31 100 ALA A C 1
ATOM 746 O O . ALA A 1 100 ? -6.400 -8.036 -13.056 1.00 98.31 100 ALA A O 1
ATOM 747 N N . ALA A 1 101 ? -4.683 -7.251 -11.851 1.00 98.62 101 ALA A N 1
ATOM 748 C CA . ALA A 1 101 ? -5.326 -7.457 -10.558 1.00 98.62 101 ALA A CA 1
ATOM 749 C C . ALA A 1 101 ? -6.509 -6.501 -10.341 1.00 98.62 101 ALA A C 1
ATOM 751 O O . ALA A 1 101 ? -7.573 -6.938 -9.900 1.00 98.62 101 ALA A O 1
ATOM 752 N N . LEU A 1 102 ? -6.351 -5.218 -10.675 1.00 98.31 102 LEU A N 1
ATOM 753 C CA . LEU A 1 102 ? -7.406 -4.209 -10.579 1.00 98.31 102 LEU A CA 1
ATOM 754 C C . LEU A 1 102 ? -8.588 -4.555 -11.493 1.00 98.31 102 LEU A C 1
ATOM 756 O O . LEU A 1 102 ? -9.738 -4.451 -11.060 1.00 98.31 102 LEU A O 1
ATOM 760 N N . ASP A 1 103 ? -8.329 -5.052 -12.705 1.00 98.25 103 ASP A N 1
ATOM 761 C CA . ASP A 1 103 ? -9.373 -5.543 -13.611 1.00 98.25 103 ASP A CA 1
ATOM 762 C C . ASP A 1 103 ? -10.138 -6.742 -13.030 1.00 98.25 103 ASP A C 1
ATOM 764 O O . ASP A 1 103 ? -11.373 -6.786 -13.078 1.00 98.25 103 ASP A O 1
ATOM 768 N N . LEU A 1 104 ? -9.429 -7.697 -12.418 1.00 98.25 104 LEU A N 1
ATOM 769 C CA . LEU A 1 104 ? -10.045 -8.842 -11.743 1.00 98.25 104 LEU A CA 1
ATOM 770 C C . LEU A 1 104 ? -10.940 -8.393 -10.578 1.00 98.25 104 LEU A C 1
ATOM 772 O O . LEU A 1 104 ? -12.069 -8.872 -10.447 1.00 98.25 104 LEU A O 1
ATOM 776 N N . LEU A 1 105 ? -10.466 -7.462 -9.746 1.00 98.38 105 LEU A N 1
ATOM 777 C CA . LEU A 1 105 ? -11.223 -6.929 -8.607 1.00 98.38 105 LEU A CA 1
ATOM 778 C C . LEU A 1 105 ? -12.446 -6.127 -9.052 1.00 98.38 105 LEU A C 1
ATOM 780 O O . LEU A 1 105 ? -13.532 -6.304 -8.496 1.00 98.38 105 LEU A O 1
ATOM 784 N N . LYS A 1 106 ? -12.312 -5.330 -10.115 1.00 97.50 106 LYS A N 1
ATOM 785 C CA . LYS A 1 106 ? -13.437 -4.645 -10.754 1.00 97.50 106 LYS A CA 1
ATOM 786 C C . LYS A 1 106 ? -14.493 -5.639 -11.239 1.00 97.50 106 LYS A C 1
ATOM 788 O O . LYS A 1 106 ? -15.679 -5.417 -11.010 1.00 97.50 106 LYS A O 1
ATOM 793 N N . GLY A 1 107 ? -14.081 -6.756 -11.846 1.00 97.69 107 GLY A N 1
ATOM 794 C CA . GLY A 1 107 ? -14.982 -7.841 -12.252 1.00 97.69 107 GLY A CA 1
ATOM 795 C C . GLY A 1 107 ? -15.737 -8.496 -11.087 1.00 97.69 107 GLY A C 1
ATOM 796 O O . GLY A 1 107 ? -16.858 -8.965 -11.272 1.00 97.69 107 GLY A O 1
ATOM 797 N N . LYS A 1 108 ? -15.162 -8.476 -9.878 1.00 97.44 108 LYS A N 1
ATOM 798 C CA . LYS A 1 108 ? -15.812 -8.915 -8.630 1.00 97.44 108 LYS A CA 1
ATOM 799 C C . LYS A 1 108 ? -16.672 -7.831 -7.960 1.00 97.44 108 LYS A C 1
ATOM 801 O O . LYS A 1 108 ? -17.310 -8.112 -6.951 1.00 97.44 108 LYS A O 1
ATOM 806 N N . GLY A 1 109 ? -16.685 -6.603 -8.481 1.00 96.75 109 GLY A N 1
ATOM 807 C CA . GLY A 1 109 ? -17.381 -5.468 -7.867 1.00 96.75 109 GLY A CA 1
ATOM 808 C C . GLY A 1 109 ? -16.658 -4.855 -6.661 1.00 96.75 109 GLY A C 1
ATOM 809 O O . GLY A 1 109 ? -17.277 -4.117 -5.898 1.00 96.75 109 GLY A O 1
ATOM 810 N N . ILE A 1 110 ? -15.366 -5.140 -6.477 1.00 97.19 110 ILE A N 1
ATOM 811 C CA . ILE A 1 110 ? -14.554 -4.575 -5.393 1.00 97.19 110 ILE A CA 1
ATOM 812 C C . ILE A 1 110 ? -14.012 -3.212 -5.829 1.00 97.19 110 ILE A C 1
ATOM 814 O O . ILE A 1 110 ? -13.433 -3.070 -6.906 1.00 97.19 110 ILE A O 1
ATOM 818 N N . GLN A 1 111 ? -14.198 -2.196 -4.984 1.00 94.75 111 GLN A N 1
ATOM 819 C CA . GLN A 1 111 ? -13.794 -0.821 -5.269 1.00 94.75 111 GLN A CA 1
ATOM 820 C C . GLN A 1 111 ? -12.348 -0.572 -4.809 1.00 94.75 111 GLN A C 1
ATOM 822 O O . GLN A 1 111 ? -12.039 -0.703 -3.622 1.00 94.75 111 GLN A O 1
ATOM 827 N N . THR A 1 112 ? -11.485 -0.141 -5.734 1.00 96.12 112 THR A N 1
ATOM 828 C CA . THR A 1 112 ? -10.030 0.020 -5.535 1.00 96.12 112 THR A CA 1
ATOM 829 C C . THR A 1 112 ? -9.519 1.460 -5.677 1.00 96.12 112 THR A C 1
ATOM 831 O O . THR A 1 112 ? -8.312 1.665 -5.780 1.00 96.12 112 THR A O 1
ATOM 834 N N . PHE A 1 113 ? -10.404 2.463 -5.655 1.00 95.38 113 PHE A N 1
ATOM 835 C CA . PHE A 1 113 ? -10.029 3.887 -5.707 1.00 95.38 113 PHE A CA 1
ATOM 836 C C . PHE A 1 113 ? -10.249 4.630 -4.378 1.00 95.38 113 PHE A C 1
ATOM 838 O O . PHE A 1 113 ? -9.693 5.703 -4.177 1.00 95.38 113 PHE A O 1
ATOM 845 N N . GLY A 1 114 ? -11.074 4.103 -3.466 1.00 93.44 114 GLY A N 1
ATOM 846 C CA . GLY A 1 114 ? -11.378 4.712 -2.166 1.00 93.44 114 GLY A CA 1
ATOM 847 C C . GLY A 1 114 ? -12.018 6.100 -2.254 1.00 93.44 114 GLY A C 1
ATOM 848 O O . GLY A 1 114 ? -11.785 6.937 -1.385 1.00 93.44 114 GLY A O 1
ATOM 849 N N . SER A 1 115 ? -12.782 6.387 -3.315 1.00 89.94 115 SER A N 1
ATOM 850 C CA . SER A 1 115 ? -13.373 7.710 -3.537 1.00 89.94 115 SER A CA 1
ATOM 851 C C . SER A 1 115 ? -14.298 8.087 -2.378 1.00 89.94 115 SER A C 1
ATOM 853 O O . SER A 1 115 ? -15.317 7.437 -2.160 1.00 89.94 115 SER A O 1
ATOM 855 N N . GLY A 1 116 ? -13.944 9.144 -1.647 1.00 89.88 116 GLY A N 1
ATOM 856 C CA . GLY A 1 116 ? -14.713 9.615 -0.493 1.00 89.88 116 GLY A CA 1
ATOM 857 C C . GLY A 1 116 ? -14.345 8.960 0.839 1.00 89.88 116 GLY A C 1
ATOM 858 O O . GLY A 1 116 ? -14.986 9.273 1.840 1.00 89.88 116 GLY A O 1
ATOM 859 N N . TRP A 1 117 ? -13.316 8.106 0.887 1.00 96.00 117 TRP A N 1
ATOM 860 C CA . TRP A 1 117 ? -12.729 7.702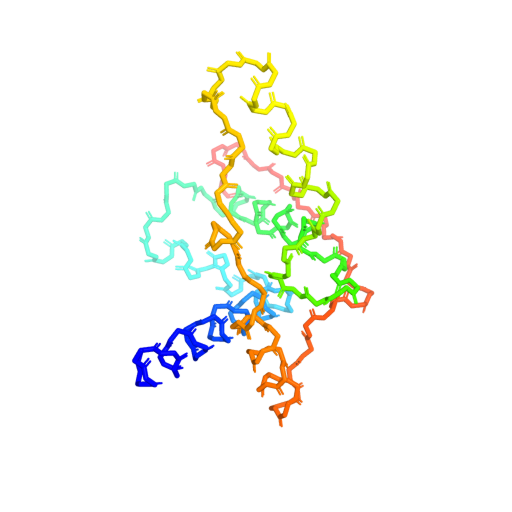 2.163 1.00 96.00 117 TRP A CA 1
ATOM 861 C C . TRP A 1 117 ? -12.239 8.938 2.925 1.00 96.00 117 TRP A C 1
ATOM 863 O O . TRP A 1 117 ? -11.733 9.884 2.318 1.00 96.00 117 TRP A O 1
ATOM 873 N N . GLN A 1 118 ? -12.423 8.939 4.242 1.00 95.56 118 GLN A N 1
ATOM 874 C CA . GLN A 1 118 ? -11.971 9.995 5.139 1.00 95.56 118 GLN A CA 1
ATOM 875 C C . GLN A 1 118 ? -11.386 9.362 6.402 1.00 95.56 118 GLN A C 1
ATOM 877 O O . GLN A 1 118 ? -11.923 8.351 6.872 1.00 95.56 118 GLN A O 1
ATOM 882 N N . PRO A 1 119 ? -10.336 9.963 6.982 1.00 95.06 119 PRO A N 1
ATOM 883 C CA . PRO A 1 119 ? -9.765 9.476 8.224 1.00 95.06 119 PRO A CA 1
ATOM 884 C C . PRO A 1 119 ? -10.779 9.578 9.367 1.00 95.06 119 PRO A C 1
ATOM 886 O O . PRO A 1 119 ? -11.558 10.532 9.466 1.00 95.06 119 PRO A O 1
ATOM 889 N N . LYS A 1 120 ? -10.743 8.596 10.264 1.00 92.94 120 LYS A N 1
ATOM 890 C CA . LYS A 1 120 ? -11.466 8.619 11.535 1.00 92.94 120 LYS A CA 1
ATOM 891 C C . LYS A 1 120 ? -10.637 9.358 12.588 1.00 92.94 120 LYS A C 1
ATOM 893 O O . LYS A 1 120 ? -9.412 9.409 12.520 1.00 92.94 120 LYS A O 1
ATOM 898 N N . SER A 1 121 ? -11.307 9.905 13.601 1.00 94.44 121 SER A N 1
ATOM 899 C CA . SER A 1 121 ? -10.618 10.368 14.808 1.00 94.44 121 SER A CA 1
ATOM 900 C C . SER A 1 121 ? -10.303 9.165 15.694 1.00 94.44 121 SER A C 1
ATOM 902 O O . SER A 1 121 ? -11.210 8.411 16.044 1.00 94.44 121 SER A O 1
ATOM 904 N N . VAL A 1 122 ? -9.029 8.989 16.044 1.00 95.81 122 VAL A N 1
ATOM 905 C CA . VAL A 1 122 ? -8.564 7.930 16.947 1.00 95.81 122 VAL A CA 1
ATOM 906 C C . VAL A 1 122 ? -8.004 8.576 18.210 1.00 95.81 122 VAL A C 1
ATOM 908 O O . VAL A 1 122 ? -7.099 9.408 18.141 1.00 95.81 122 VAL A O 1
ATOM 911 N N . THR A 1 123 ? -8.543 8.207 19.370 1.00 96.19 123 THR A N 1
ATOM 912 C CA . THR A 1 123 ? -7.988 8.611 20.666 1.00 96.19 123 THR A CA 1
ATOM 913 C C . THR A 1 123 ? -6.847 7.676 21.030 1.00 96.19 123 THR A C 1
ATOM 915 O O . THR A 1 123 ? -7.052 6.475 21.156 1.00 96.19 123 THR A O 1
ATOM 918 N N . LEU A 1 124 ? -5.651 8.235 21.198 1.00 96.62 124 LEU A N 1
ATOM 919 C CA . LEU A 1 124 ? -4.482 7.502 21.667 1.0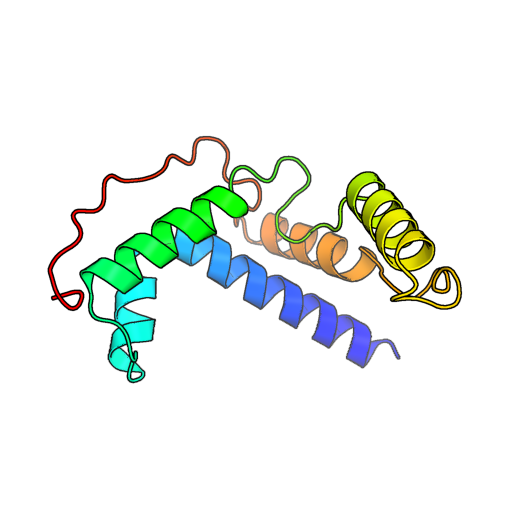0 96.62 124 LEU A CA 1
ATOM 920 C C . LEU A 1 124 ? -4.476 7.427 23.196 1.00 96.62 124 LEU A C 1
ATOM 922 O O . LEU A 1 124 ? -4.709 8.434 23.867 1.00 96.62 124 LEU A O 1
ATOM 926 N N . THR A 1 125 ? -4.175 6.251 23.729 1.00 96.50 125 THR A N 1
ATOM 927 C CA . THR A 1 125 ? -4.030 5.972 25.160 1.00 96.50 125 THR A CA 1
ATOM 928 C C . THR A 1 125 ? -2.572 5.643 25.477 1.00 96.50 125 THR A C 1
ATOM 930 O O . THR A 1 125 ? -1.793 5.239 24.609 1.00 96.50 125 THR A O 1
ATOM 933 N N . GLU A 1 126 ? -2.159 5.855 26.726 1.00 95.25 126 GLU A N 1
ATOM 934 C CA . GLU A 1 126 ? -0.807 5.496 27.156 1.00 95.25 126 GLU A CA 1
ATOM 935 C C . GLU A 1 126 ? -0.590 3.984 26.996 1.00 95.25 126 GLU A C 1
ATOM 937 O O . GLU A 1 126 ? -1.444 3.185 27.363 1.00 95.25 126 GLU A O 1
ATOM 942 N N . GLY A 1 127 ? 0.525 3.582 26.380 1.00 91.12 127 GLY A N 1
ATOM 943 C CA . GLY A 1 127 ? 0.803 2.169 26.083 1.00 91.12 127 GLY A CA 1
ATOM 944 C C . GLY A 1 127 ? -0.055 1.553 24.965 1.00 91.12 127 GLY A C 1
ATOM 945 O O . GLY A 1 127 ? 0.262 0.459 24.500 1.00 91.12 127 GLY A O 1
ATOM 946 N N . GLY A 1 128 ? -1.064 2.270 24.464 1.00 90.12 128 GLY A N 1
ATOM 947 C CA . GLY A 1 128 ? -1.969 1.819 23.412 1.00 90.12 128 GLY A CA 1
ATOM 948 C C . GLY A 1 128 ? -3.187 1.039 23.905 1.00 90.12 128 GLY A C 1
ATOM 949 O O . GLY A 1 128 ? -3.803 0.372 23.081 1.00 90.12 128 GLY A O 1
ATOM 950 N N . GLU A 1 129 ? -3.504 1.066 25.204 1.00 85.50 129 GLU A N 1
ATOM 951 C CA . GLU A 1 129 ? -4.677 0.385 25.792 1.00 85.50 129 GLU A CA 1
ATOM 952 C C . GLU A 1 129 ? -6.003 0.644 25.054 1.00 85.50 129 GLU A C 1
ATOM 954 O O . GLU A 1 129 ? -6.297 1.815 24.715 1.00 85.50 129 GLU A O 1
#

Radius of gyration: 17.72 Å; Cα contacts (8 Å, |Δi|>4): 122; chains: 1; bounding box: 43×32×45 Å

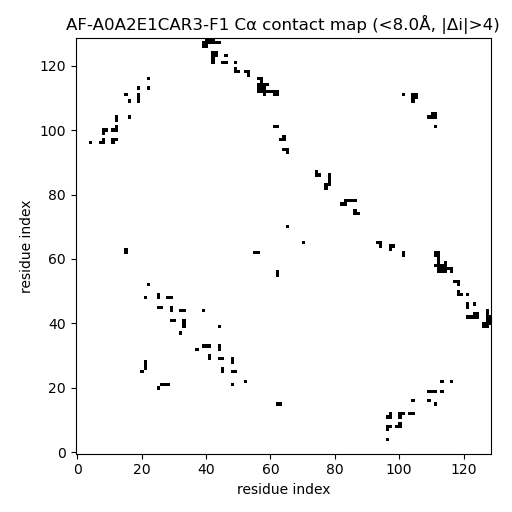Mean predicted aligned error: 3.19 Å

Nearest PDB structures (foldseek):
  6y32-assembly4_H  TM=2.463E-01  e=9.388E+00  Homo sapiens
  1orj-assembly2_B  TM=2.286E-01  e=9.967E+00  Aquifex aeolicus VF5

pLDDT: mean 96.37, std 2.27, range [85.5, 98.69]

Foldseek 3Di:
DVVVLVVLLVVLLVVLLVLLCCLVVVLVVLVVCVVVPDPAASLVSSVVSLVVNVVQPQPQVFGPDDDPVVVVVVQVVCCVVVVDVHRDDPVPDDCVSVVSSRVVCVVVVRDGRNVPRDGDDGDADVRHD

Sequence (129 aa):
DPAYRDITTRFVAGSLEGWAHCRDNADDCVNAVLDNGSALGTSHQAWQMNEINNLIWPSPDGAGMINSDAWAQTVDVATSSGDLQAAPDSGAYTNDYVEAALDLLKGKGIQTFGSGWQPKSVTLTEGGE

Solvent-accessible surface area (backbone atoms only — not comparable to full-atom values): 7467 Å² total; per-residue (Å²): 111,76,68,61,52,51,52,50,18,55,50,48,28,52,53,52,52,49,51,42,46,33,68,80,38,47,67,60,50,36,47,57,44,50,79,71,65,48,96,58,28,60,25,46,41,48,40,51,55,42,53,52,44,57,75,51,38,59,17,88,88,35,63,86,60,78,56,68,66,63,49,52,51,49,46,51,51,38,35,75,74,61,79,28,96,58,78,78,63,86,78,77,60,79,52,70,44,47,55,54,13,53,54,53,37,49,75,72,71,51,71,54,32,43,82,85,62,74,80,73,93,69,76,79,41,83,85,10,95